Protein AF-A0A8X6M6C6-F1 (afdb_monomer_lite)

InterPro domains:
  IPR027417 P-loop containing nucleoside triphosphate hydrolase [SSF52540] (4-103)

Organism: Trichonephila clavata (NCBI:txid2740835)

pLDDT: mean 86.42, std 10.69, range [57.62, 96.88]

Foldseek 3Di:
DQAAEWAAEAEQDDDPPPCSVVVVVCCLVVVRHPADAQAEEEEDQDDDPCVVVDPSYHYDHHDDPDDAASYEYEYPPCPVVPDPVVVCCNPPCRVVRRYHYYD

Radius of gyration: 12.91 Å; chains: 1; bounding box: 33×28×34 Å

Sequence (103 aa):
MLKLKHPSCLLCVGASQSGKTTLIREIIAQKAYDYEFKNIIWSYKAFQEWFIKEKGIKFVEDLPERFKSDSLYIFDDYLHSLDEKVSQLFTITAHHSRISVIL

Structure (mmCIF, N/CA/C/O backbone):
data_AF-A0A8X6M6C6-F1
#
_entry.id   AF-A0A8X6M6C6-F1
#
loop_
_atom_site.group_PDB
_atom_site.id
_atom_site.type_symbol
_atom_site.label_atom_id
_atom_site.label_alt_id
_atom_site.labe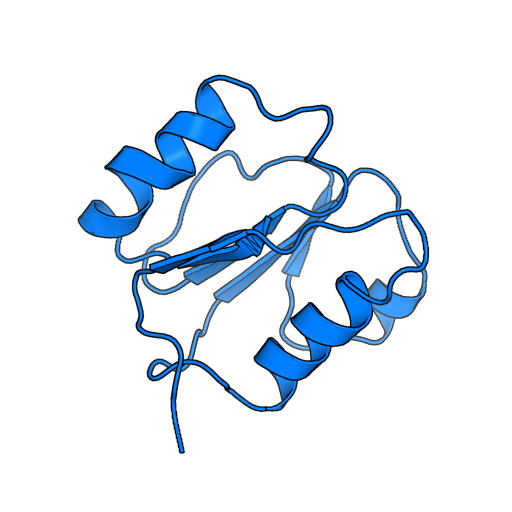l_comp_id
_atom_site.label_asym_id
_atom_site.label_entity_id
_atom_site.label_seq_id
_atom_site.pdbx_PDB_ins_code
_atom_site.Cartn_x
_atom_site.Cartn_y
_atom_site.Cartn_z
_atom_site.occupancy
_atom_site.B_iso_or_equiv
_atom_site.auth_seq_id
_atom_site.auth_comp_id
_atom_site.auth_asym_id
_atom_site.auth_atom_id
_atom_site.pdbx_PDB_model_num
ATOM 1 N N . MET A 1 1 ? -0.494 5.150 22.522 1.00 61.62 1 MET A N 1
ATOM 2 C CA . MET A 1 1 ? 0.298 4.998 21.283 1.00 61.62 1 MET A CA 1
ATOM 3 C C . MET A 1 1 ? -0.506 5.605 20.145 1.00 61.62 1 MET A C 1
ATOM 5 O O . MET A 1 1 ? -1.702 5.341 20.078 1.00 61.62 1 MET A O 1
ATOM 9 N N . LEU A 1 2 ? 0.098 6.480 19.341 1.00 77.88 2 LEU A N 1
ATOM 10 C CA . LEU A 1 2 ? -0.586 7.126 18.219 1.00 77.88 2 LEU A CA 1
ATOM 11 C C . LEU A 1 2 ? -0.878 6.072 17.138 1.00 77.88 2 LEU A C 1
ATOM 13 O O . LEU A 1 2 ? 0.015 5.301 16.796 1.00 77.88 2 LEU A O 1
ATOM 17 N N . LYS A 1 3 ? -2.115 6.022 16.636 1.00 92.81 3 LYS A N 1
ATOM 18 C CA . LYS A 1 3 ? -2.521 5.159 15.519 1.00 92.81 3 LYS A CA 1
ATOM 19 C C . LYS A 1 3 ? -2.917 6.009 14.319 1.00 92.81 3 LYS A C 1
ATOM 21 O O . LYS A 1 3 ? -3.546 7.055 14.498 1.00 92.81 3 LYS A O 1
ATOM 26 N N . LEU A 1 4 ? -2.590 5.543 13.117 1.00 94.12 4 LEU A N 1
ATOM 27 C CA . LEU A 1 4 ? -3.080 6.142 11.877 1.00 94.12 4 LEU A CA 1
ATOM 28 C C . LEU A 1 4 ? -4.600 5.962 11.801 1.00 94.12 4 LEU A C 1
ATOM 30 O O . LEU A 1 4 ? -5.118 4.890 12.106 1.00 94.12 4 LEU A O 1
ATOM 34 N N . LYS A 1 5 ? -5.324 7.016 11.424 1.00 93.19 5 LYS A N 1
ATOM 35 C CA . LYS A 1 5 ? -6.784 6.965 11.298 1.00 93.19 5 LYS A CA 1
ATOM 36 C C . LYS A 1 5 ? -7.199 6.286 10.005 1.00 93.19 5 LYS A C 1
ATOM 38 O O . LYS A 1 5 ? -6.551 6.473 8.981 1.00 93.19 5 LYS A O 1
ATOM 43 N N . HIS A 1 6 ? -8.293 5.545 10.025 1.00 92.06 6 HIS A N 1
ATOM 44 C CA . HIS A 1 6 ? -8.956 5.082 8.813 1.00 92.06 6 HIS A CA 1
ATOM 45 C C . HIS A 1 6 ? -10.335 5.755 8.648 1.00 92.06 6 HIS A C 1
ATOM 47 O O . HIS A 1 6 ? -11.111 5.757 9.607 1.00 92.06 6 HIS A O 1
ATOM 53 N N . PRO A 1 7 ? -10.680 6.288 7.455 1.00 92.00 7 PRO A N 1
ATOM 54 C CA . PRO A 1 7 ? -9.844 6.429 6.256 1.00 92.00 7 PRO A CA 1
ATOM 55 C C . PRO A 1 7 ? -8.765 7.511 6.406 1.00 92.00 7 PRO A C 1
ATOM 57 O O . PRO A 1 7 ? -8.940 8.486 7.134 1.00 92.00 7 PRO A O 1
ATOM 60 N N . SER A 1 8 ? -7.645 7.339 5.706 1.00 89.88 8 SER A N 1
ATOM 61 C CA . SER A 1 8 ? -6.607 8.370 5.565 1.00 89.88 8 SER A CA 1
ATOM 62 C C . SER A 1 8 ? -5.690 8.092 4.382 1.00 89.88 8 SER A C 1
ATOM 64 O O . SER A 1 8 ? -5.513 6.944 3.968 1.00 89.88 8 SER A O 1
ATOM 66 N N . CYS A 1 9 ? -5.077 9.159 3.888 1.00 88.75 9 CYS A N 1
ATOM 67 C CA . CYS A 1 9 ? -4.068 9.121 2.847 1.00 88.75 9 CYS A CA 1
ATOM 68 C C . CYS A 1 9 ? -2.708 9.491 3.448 1.00 88.75 9 CYS A C 1
ATOM 70 O O . CYS A 1 9 ? -2.595 10.499 4.148 1.00 88.75 9 CYS A O 1
ATOM 72 N N . LEU A 1 10 ? -1.687 8.684 3.175 1.00 89.94 10 LEU A N 1
ATOM 73 C CA . LEU A 1 10 ? -0.313 8.883 3.622 1.00 89.94 10 LEU A CA 1
ATOM 74 C C . LEU A 1 10 ? 0.609 8.983 2.408 1.00 89.94 10 LEU A C 1
ATOM 76 O O . LEU A 1 10 ? 0.478 8.221 1.454 1.00 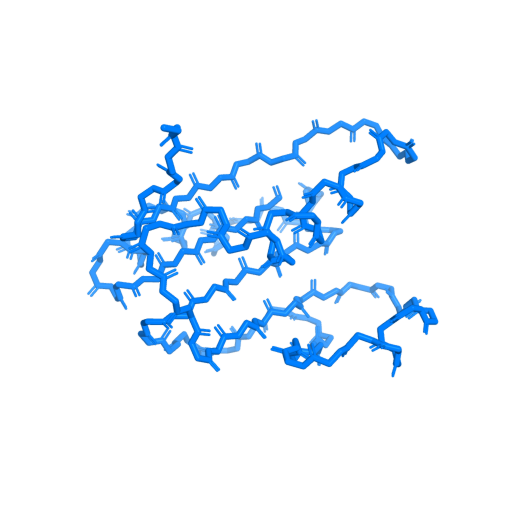89.94 10 LEU A O 1
ATOM 80 N N . LEU A 1 11 ? 1.563 9.905 2.483 1.00 89.69 11 LEU A N 1
ATOM 81 C CA . LEU A 1 11 ? 2.631 10.054 1.508 1.00 89.69 11 LEU A CA 1
ATOM 82 C C . LEU A 1 11 ? 3.964 9.680 2.174 1.00 89.69 11 LEU A C 1
ATOM 84 O O . LEU A 1 11 ? 4.407 10.353 3.107 1.00 89.69 11 LEU A O 1
ATOM 88 N N . CYS A 1 12 ? 4.590 8.601 1.716 1.00 90.56 12 CYS A N 1
ATOM 89 C CA . CYS A 1 12 ? 5.852 8.053 2.199 1.00 90.56 12 CYS A CA 1
ATOM 90 C C . CYS A 1 12 ? 6.948 8.270 1.144 1.00 90.56 12 CYS A C 1
ATOM 92 O O . CYS A 1 12 ? 7.273 7.392 0.351 1.00 90.56 12 CYS A O 1
ATOM 94 N N . VAL A 1 13 ? 7.544 9.464 1.127 1.00 87.75 13 VAL A N 1
ATOM 95 C CA . VAL A 1 13 ? 8.497 9.876 0.080 1.00 87.75 13 VAL A CA 1
ATOM 96 C C . VAL A 1 13 ? 9.935 9.881 0.590 1.00 87.75 13 VAL A C 1
ATOM 98 O O . VAL A 1 13 ? 10.221 10.211 1.738 1.00 87.75 13 VAL A O 1
ATOM 101 N N . GLY A 1 14 ? 10.860 9.527 -0.298 1.00 88.62 14 GLY A N 1
ATOM 102 C CA . GLY A 1 14 ? 12.295 9.485 -0.046 1.00 88.62 14 GLY A CA 1
ATOM 103 C C . GLY A 1 14 ? 13.042 8.895 -1.240 1.00 88.62 14 GLY A C 1
ATOM 104 O O . GLY A 1 14 ? 12.438 8.245 -2.097 1.00 88.62 14 GLY A O 1
ATOM 105 N N . ALA A 1 15 ? 14.357 9.102 -1.302 1.00 89.06 15 ALA A N 1
ATOM 106 C CA . ALA A 1 15 ? 15.203 8.569 -2.371 1.00 89.06 15 ALA A CA 1
ATOM 107 C C . ALA A 1 15 ? 15.152 7.030 -2.450 1.00 89.06 15 ALA A C 1
ATOM 109 O O . ALA A 1 15 ? 14.744 6.349 -1.504 1.00 89.06 15 ALA A O 1
ATOM 110 N N . SER A 1 16 ? 15.564 6.446 -3.576 1.00 86.38 16 SER A N 1
ATOM 111 C CA . SER A 1 16 ? 15.731 4.990 -3.684 1.00 86.38 16 SER A CA 1
ATOM 112 C C . SER A 1 16 ? 16.583 4.455 -2.527 1.00 86.38 16 SER A C 1
ATOM 114 O O . SER A 1 16 ? 17.534 5.104 -2.106 1.00 86.38 16 SER A O 1
ATOM 116 N N . GLN A 1 17 ? 16.209 3.289 -1.990 1.00 88.31 17 GLN A N 1
ATOM 117 C CA . GLN A 1 17 ? 16.851 2.658 -0.823 1.00 88.31 17 GLN A CA 1
ATOM 118 C C . GLN A 1 17 ? 16.740 3.426 0.513 1.00 88.31 17 GLN A C 1
ATOM 120 O O . GLN A 1 17 ? 17.340 3.016 1.499 1.00 88.31 17 GLN A O 1
ATOM 125 N N . SER A 1 18 ? 15.903 4.466 0.620 1.00 93.75 18 SER A N 1
ATOM 126 C CA . SER A 1 18 ? 15.675 5.186 1.889 1.00 93.75 18 SER A CA 1
ATOM 127 C C . SER A 1 18 ? 14.797 4.446 2.917 1.00 93.75 18 SER A C 1
ATOM 129 O O . SER A 1 18 ? 14.375 5.046 3.899 1.00 93.75 18 SER A O 1
ATOM 131 N N . GLY A 1 19 ? 14.446 3.177 2.677 1.00 93.81 19 GLY A N 1
ATOM 132 C CA . GLY A 1 19 ? 13.656 2.362 3.610 1.00 93.81 19 GLY A CA 1
ATOM 133 C C . GLY A 1 19 ? 12.128 2.507 3.535 1.00 93.81 19 GLY A C 1
ATOM 134 O O . GLY A 1 19 ? 11.446 1.941 4.381 1.00 93.81 19 GLY A O 1
ATOM 135 N N . LYS A 1 20 ? 11.567 3.200 2.531 1.00 93.06 20 LYS A N 1
ATOM 136 C CA . LYS A 1 20 ? 10.104 3.399 2.375 1.00 93.06 20 LYS A CA 1
ATOM 137 C C . LYS A 1 20 ? 9.310 2.090 2.420 1.00 93.06 20 LYS A C 1
ATOM 139 O O . LYS A 1 20 ? 8.439 1.919 3.261 1.00 93.06 20 LYS A O 1
ATOM 144 N N . THR A 1 21 ? 9.661 1.139 1.555 1.00 93.12 21 THR A N 1
ATOM 145 C CA . THR A 1 21 ? 9.008 -0.173 1.475 1.00 93.12 21 THR A CA 1
ATOM 146 C C . THR A 1 21 ? 9.067 -0.904 2.817 1.00 93.12 21 THR A C 1
ATOM 148 O O . THR A 1 21 ? 8.071 -1.475 3.252 1.00 93.12 21 THR A O 1
ATOM 151 N N . THR A 1 22 ? 10.205 -0.839 3.515 1.00 94.44 22 THR A N 1
ATOM 152 C CA . THR A 1 22 ? 10.365 -1.414 4.859 1.00 94.44 22 THR A CA 1
ATOM 153 C C . THR A 1 22 ? 9.418 -0.759 5.861 1.00 94.44 22 THR A C 1
ATOM 155 O O . THR A 1 22 ? 8.687 -1.467 6.547 1.00 94.44 22 THR A O 1
ATOM 158 N N . LEU A 1 23 ? 9.359 0.574 5.891 1.00 95.38 23 LEU A N 1
ATOM 159 C CA . LEU A 1 23 ? 8.469 1.319 6.781 1.00 95.38 23 LEU A CA 1
ATOM 160 C C . LEU A 1 23 ? 6.992 0.974 6.536 1.00 95.38 23 LEU A C 1
ATOM 162 O O . LEU A 1 23 ? 6.244 0.743 7.483 1.00 95.38 23 LEU A O 1
ATOM 166 N N . ILE A 1 24 ? 6.561 0.892 5.275 1.00 95.44 24 ILE A N 1
ATOM 167 C CA . ILE A 1 24 ? 5.176 0.535 4.932 1.00 95.44 24 ILE A CA 1
ATOM 168 C C . ILE A 1 24 ? 4.850 -0.894 5.389 1.00 95.44 24 ILE A C 1
ATOM 170 O O . ILE A 1 24 ? 3.783 -1.142 5.955 1.00 95.44 24 ILE A O 1
ATOM 174 N N . ARG A 1 25 ? 5.778 -1.838 5.205 1.00 94.94 25 ARG A N 1
ATOM 175 C CA . ARG A 1 25 ? 5.614 -3.215 5.695 1.00 94.94 25 ARG A CA 1
ATOM 176 C C . ARG A 1 25 ? 5.517 -3.268 7.219 1.00 94.94 25 ARG A C 1
ATOM 178 O O . ARG A 1 25 ? 4.683 -4.003 7.741 1.00 94.94 25 ARG A O 1
ATOM 185 N N . GLU A 1 26 ? 6.297 -2.462 7.934 1.00 94.44 26 GLU A N 1
ATOM 186 C CA . GLU A 1 26 ? 6.204 -2.346 9.394 1.00 94.44 26 GLU A CA 1
ATOM 187 C C . GLU A 1 26 ? 4.868 -1.745 9.848 1.00 94.44 26 GLU A C 1
ATOM 189 O O . GLU A 1 26 ? 4.258 -2.270 10.780 1.00 94.44 26 GLU A O 1
ATOM 194 N N . ILE A 1 27 ? 4.360 -0.716 9.159 1.00 94.81 27 ILE A N 1
ATOM 195 C CA . ILE A 1 27 ? 3.026 -0.136 9.407 1.00 94.81 27 IL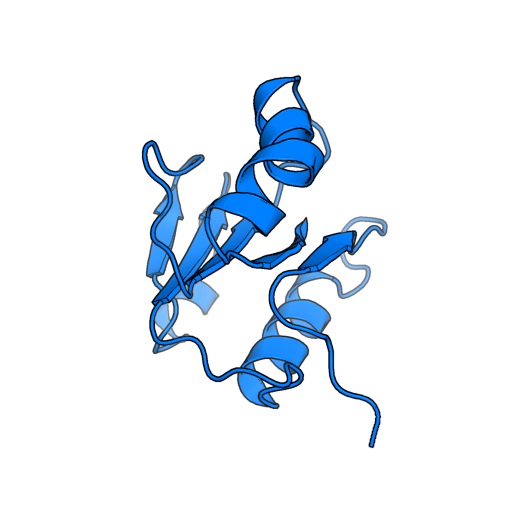E A CA 1
ATOM 196 C C . ILE A 1 27 ? 1.940 -1.219 9.333 1.00 94.81 27 ILE A C 1
ATOM 198 O O . ILE A 1 27 ? 1.054 -1.274 10.195 1.00 94.81 27 ILE A O 1
ATOM 202 N N . ILE A 1 28 ? 2.020 -2.096 8.328 1.00 94.81 28 ILE A N 1
ATOM 203 C CA . ILE A 1 28 ? 1.082 -3.209 8.137 1.00 94.81 28 ILE A CA 1
ATOM 204 C C . ILE A 1 28 ? 1.264 -4.265 9.233 1.00 94.81 28 ILE A C 1
ATOM 206 O O . ILE A 1 28 ? 0.299 -4.612 9.918 1.00 94.81 28 ILE A O 1
ATOM 210 N N . ALA A 1 29 ? 2.493 -4.746 9.438 1.00 93.56 29 ALA A N 1
ATOM 211 C CA . ALA A 1 29 ? 2.802 -5.812 10.391 1.00 93.56 29 ALA A CA 1
ATOM 212 C C . ALA A 1 29 ? 2.443 -5.434 11.837 1.00 93.56 29 ALA A C 1
ATOM 214 O O . ALA A 1 29 ? 1.941 -6.265 12.594 1.00 93.56 29 ALA A O 1
ATOM 215 N N . GLN A 1 30 ? 2.644 -4.169 12.213 1.00 94.00 30 GLN A N 1
ATOM 216 C CA . GLN A 1 30 ? 2.327 -3.657 13.547 1.00 94.00 30 GLN A CA 1
ATOM 217 C C . GLN A 1 30 ? 0.852 -3.261 13.717 1.00 94.00 30 GLN A C 1
ATOM 219 O O . GLN A 1 30 ? 0.466 -2.820 14.800 1.00 94.00 30 GLN A O 1
ATOM 224 N N . LYS A 1 31 ? 0.018 -3.400 12.673 1.00 93.94 31 LYS A N 1
ATOM 225 C CA . LYS A 1 31 ? -1.381 -2.935 12.665 1.00 93.94 31 LYS A CA 1
ATOM 226 C C . LYS A 1 31 ? -1.484 -1.482 13.154 1.00 93.94 31 LYS A C 1
ATOM 228 O O . LYS A 1 31 ? -2.269 -1.162 14.051 1.00 93.94 31 LYS A O 1
ATOM 233 N N . ALA A 1 32 ? -0.656 -0.604 12.581 1.00 95.25 32 ALA A N 1
ATOM 234 C CA . ALA A 1 32 ? -0.488 0.776 13.043 1.00 95.25 32 ALA A CA 1
ATOM 235 C C . ALA A 1 32 ? -1.725 1.669 12.817 1.00 95.25 32 ALA A C 1
ATOM 237 O O . ALA A 1 32 ? -1.809 2.767 13.370 1.00 95.25 32 ALA A O 1
ATOM 238 N N . TYR A 1 33 ? -2.699 1.202 12.037 1.00 95.88 33 TYR A N 1
ATOM 239 C CA . TYR A 1 33 ? -3.998 1.847 11.889 1.00 95.88 33 TYR A CA 1
ATOM 240 C C . TYR A 1 33 ? -4.940 1.548 13.066 1.00 95.88 33 TYR A C 1
ATOM 242 O O . TYR A 1 33 ? -4.846 0.522 13.748 1.00 95.88 33 TYR A O 1
ATOM 250 N N . ASP A 1 34 ? -5.894 2.446 13.309 1.00 95.69 34 ASP A N 1
ATOM 251 C CA . ASP A 1 34 ? -7.007 2.226 14.243 1.00 95.69 34 ASP A CA 1
ATOM 252 C C . ASP A 1 34 ? -8.114 1.320 13.684 1.00 95.69 34 ASP A C 1
ATOM 254 O O . ASP A 1 34 ? -9.101 1.055 14.367 1.00 95.69 34 ASP A O 1
ATOM 258 N N . TYR A 1 35 ? -7.896 0.786 12.483 1.00 94.62 35 TYR A N 1
ATOM 259 C CA . TYR A 1 35 ? -8.758 -0.148 11.781 1.00 94.62 35 TYR A CA 1
ATOM 260 C C . TYR A 1 35 ? -7.963 -1.369 11.302 1.00 94.62 35 TYR A C 1
ATOM 262 O O . TYR A 1 35 ? -6.816 -1.247 10.870 1.00 94.62 35 TYR A O 1
ATOM 270 N N . GLU A 1 36 ? -8.579 -2.552 11.364 1.00 94.44 36 GLU A N 1
ATOM 271 C CA . GLU A 1 36 ? -7.995 -3.796 10.861 1.00 94.44 36 GLU A CA 1
ATOM 272 C C . GLU A 1 36 ? -8.510 -4.093 9.449 1.00 94.44 36 GLU A C 1
ATOM 274 O O . GLU A 1 36 ? -9.646 -4.528 9.251 1.00 94.44 36 GLU A O 1
ATOM 279 N N . PHE A 1 37 ? -7.657 -3.853 8.456 1.00 95.00 37 PHE A N 1
ATOM 280 C CA . PHE A 1 37 ? -7.983 -4.087 7.055 1.00 95.00 37 PHE A CA 1
ATOM 281 C C . PHE A 1 37 ? -8.069 -5.579 6.737 1.00 95.00 37 PHE A C 1
ATOM 283 O O . PHE A 1 37 ? -7.125 -6.332 6.967 1.00 95.00 37 PHE A O 1
ATOM 290 N N . LYS A 1 38 ? -9.178 -5.997 6.120 1.00 90.00 38 LYS A N 1
ATOM 291 C CA . LYS A 1 38 ? -9.319 -7.352 5.553 1.00 90.00 38 LYS A CA 1
ATOM 292 C C . LYS A 1 38 ? -8.717 -7.471 4.156 1.00 90.00 38 LYS A C 1
ATOM 294 O O . LYS A 1 38 ? -8.437 -8.573 3.698 1.00 90.00 38 LYS A O 1
ATOM 299 N N . ASN A 1 39 ? -8.558 -6.341 3.473 1.00 94.50 39 ASN A N 1
ATOM 300 C CA . ASN A 1 39 ? -8.010 -6.267 2.130 1.00 94.50 39 ASN A CA 1
ATOM 301 C C . ASN A 1 39 ? -6.848 -5.274 2.133 1.00 94.50 39 ASN A C 1
ATOM 303 O O . ASN A 1 39 ? -7.051 -4.075 2.330 1.00 94.50 39 ASN A O 1
ATOM 307 N N . ILE A 1 40 ? -5.643 -5.781 1.892 1.00 96.88 40 ILE A N 1
ATOM 308 C CA . ILE A 1 40 ? -4.452 -4.968 1.661 1.00 96.88 40 ILE A CA 1
ATOM 309 C C . ILE A 1 40 ? -4.012 -5.235 0.228 1.00 96.88 40 ILE A C 1
ATOM 311 O O . ILE A 1 40 ? -3.756 -6.384 -0.134 1.00 96.88 40 ILE A O 1
ATOM 315 N N . ILE A 1 41 ? -3.991 -4.194 -0.599 1.00 95.56 41 ILE A N 1
ATOM 316 C CA . ILE A 1 41 ? -3.642 -4.276 -2.015 1.00 95.56 41 ILE A CA 1
ATOM 317 C C . ILE A 1 41 ? -2.358 -3.488 -2.224 1.00 95.56 41 ILE A C 1
ATOM 319 O O . ILE A 1 41 ? -2.322 -2.292 -1.952 1.00 95.56 41 ILE A O 1
ATOM 323 N N . TRP A 1 42 ? -1.327 -4.153 -2.732 1.00 95.94 42 TRP A N 1
ATOM 324 C CA . TRP A 1 42 ? -0.048 -3.537 -3.056 1.00 95.94 42 TRP A CA 1
ATOM 325 C C . TRP A 1 42 ? 0.137 -3.525 -4.566 1.00 95.94 42 TRP A C 1
ATOM 327 O O . TRP A 1 42 ? 0.324 -4.571 -5.188 1.00 95.94 42 TRP A O 1
ATOM 337 N N . SER A 1 43 ? 0.046 -2.335 -5.144 1.00 92.94 43 SER A N 1
ATOM 338 C CA . SER A 1 43 ? 0.228 -2.104 -6.574 1.00 92.94 43 SER A CA 1
ATOM 339 C C . SER A 1 43 ? 1.700 -1.830 -6.847 1.00 92.94 43 SER A C 1
ATOM 341 O O . SER A 1 43 ? 2.305 -1.045 -6.117 1.00 92.94 43 SER A O 1
ATOM 343 N N . TYR A 1 44 ? 2.269 -2.470 -7.864 1.00 92.31 44 TYR A N 1
ATOM 344 C CA . TYR A 1 44 ? 3.685 -2.330 -8.216 1.00 92.31 44 TYR A CA 1
ATOM 345 C C . TYR A 1 44 ? 3.878 -2.166 -9.726 1.00 92.31 44 TYR A C 1
ATOM 347 O O . TYR A 1 44 ? 2.985 -2.486 -10.518 1.00 92.31 44 TYR A O 1
ATOM 355 N N . LYS A 1 45 ? 5.056 -1.668 -10.117 1.00 89.81 45 LYS A N 1
ATOM 356 C CA . LYS A 1 45 ? 5.525 -1.649 -11.514 1.00 89.81 45 LYS A CA 1
ATOM 357 C C . LYS A 1 45 ? 6.636 -2.660 -11.777 1.00 89.81 45 LYS A C 1
ATOM 359 O O . LYS A 1 45 ? 6.739 -3.174 -12.883 1.00 89.81 45 LYS A O 1
ATOM 364 N N . ALA A 1 46 ? 7.459 -2.953 -10.771 1.00 89.62 46 ALA A N 1
ATOM 365 C CA . ALA A 1 46 ? 8.504 -3.964 -10.855 1.00 89.62 46 ALA A CA 1
ATOM 366 C C . ALA A 1 46 ? 8.270 -5.069 -9.819 1.00 89.62 46 ALA A C 1
ATOM 368 O O . ALA A 1 46 ? 8.074 -4.796 -8.633 1.00 89.62 46 ALA A O 1
ATOM 369 N N . PHE A 1 47 ? 8.290 -6.326 -10.266 1.00 91.06 47 PHE A N 1
ATOM 370 C CA . PHE A 1 47 ? 8.170 -7.471 -9.369 1.00 91.06 47 PHE A CA 1
ATOM 371 C C . PHE A 1 47 ? 9.365 -7.548 -8.410 1.00 91.06 47 PHE A C 1
ATOM 373 O O . PHE A 1 47 ? 10.513 -7.382 -8.824 1.00 91.06 47 PHE A O 1
ATOM 380 N N . GLN A 1 48 ? 9.105 -7.857 -7.138 1.00 90.25 48 GLN A N 1
ATOM 381 C CA . GLN A 1 48 ? 10.140 -8.047 -6.123 1.00 90.25 48 GLN A CA 1
ATOM 382 C C . GLN A 1 48 ? 9.933 -9.393 -5.416 1.00 90.25 48 GLN A C 1
ATOM 384 O O . GLN A 1 48 ? 8.828 -9.734 -5.002 1.00 90.25 48 GLN A O 1
ATOM 389 N N . GLU A 1 49 ? 11.003 -10.168 -5.227 1.00 92.56 49 GLU A N 1
ATOM 390 C CA . GLU A 1 49 ? 10.910 -11.543 -4.701 1.00 92.56 49 GLU A CA 1
ATOM 391 C C . GLU A 1 49 ? 10.257 -11.644 -3.313 1.00 92.56 49 GLU A C 1
ATOM 393 O O . GLU A 1 49 ? 9.670 -12.671 -2.962 1.00 92.56 49 GLU A O 1
ATOM 398 N N . TRP A 1 50 ? 10.340 -10.586 -2.502 1.00 91.75 50 TRP A N 1
ATOM 399 C CA . TRP A 1 50 ? 9.743 -10.579 -1.167 1.00 91.75 50 TRP A CA 1
ATOM 400 C C . TRP A 1 50 ? 8.213 -10.635 -1.198 1.00 91.75 50 TRP A C 1
ATOM 402 O O . TRP A 1 50 ? 7.626 -11.093 -0.217 1.00 91.75 50 TRP A O 1
ATOM 412 N N . PHE A 1 51 ? 7.575 -10.273 -2.319 1.00 92.44 51 PHE A N 1
ATOM 413 C CA . PHE A 1 51 ? 6.126 -10.385 -2.500 1.00 92.44 51 PHE A CA 1
ATOM 414 C C . PHE A 1 51 ? 5.636 -11.817 -2.244 1.00 92.44 51 PHE A C 1
ATOM 416 O O . PHE A 1 51 ? 4.604 -12.023 -1.616 1.00 92.44 51 PHE A O 1
ATOM 423 N N . ILE A 1 52 ? 6.418 -12.823 -2.657 1.00 90.75 52 ILE A N 1
ATOM 424 C CA . ILE A 1 52 ? 6.081 -14.250 -2.507 1.00 90.75 52 ILE A CA 1
ATOM 425 C C . ILE A 1 52 ? 6.014 -14.659 -1.027 1.00 90.75 52 ILE A C 1
ATOM 427 O O . ILE A 1 52 ? 5.292 -15.583 -0.652 1.00 90.75 52 ILE A O 1
ATOM 431 N N . LYS A 1 53 ? 6.795 -13.988 -0.176 1.00 90.94 53 LYS A N 1
ATOM 432 C CA . LYS A 1 53 ? 6.941 -14.328 1.244 1.00 90.94 53 LYS A CA 1
ATOM 433 C C . LYS A 1 53 ? 5.902 -13.628 2.121 1.00 90.94 53 LYS A C 1
ATOM 435 O O . LYS A 1 53 ? 5.687 -14.062 3.251 1.00 90.94 53 LYS A O 1
ATOM 440 N N . GLU A 1 54 ? 5.271 -12.571 1.619 1.00 91.19 54 GLU A N 1
ATOM 441 C CA . GLU A 1 54 ? 4.361 -11.731 2.389 1.00 91.19 54 GLU A CA 1
ATOM 442 C C . GLU A 1 54 ? 2.917 -12.235 2.266 1.00 91.19 54 GLU A C 1
ATOM 444 O O . GLU A 1 54 ? 2.325 -12.266 1.187 1.00 91.19 54 GLU A O 1
ATOM 449 N N . LYS A 1 55 ? 2.337 -12.659 3.392 1.00 89.75 55 LYS A N 1
ATOM 450 C CA . LYS A 1 55 ? 0.962 -13.173 3.447 1.00 89.75 55 LYS A CA 1
ATOM 451 C C . LYS A 1 55 ? -0.005 -12.054 3.821 1.00 89.75 55 LYS A C 1
ATOM 453 O O . LYS A 1 55 ? 0.334 -11.154 4.576 1.00 89.75 55 LYS A O 1
ATOM 458 N N . GLY A 1 56 ? -1.242 -12.141 3.336 1.00 92.06 56 GLY A N 1
ATOM 459 C CA . GLY A 1 56 ? -2.291 -11.164 3.662 1.00 92.06 56 GLY A CA 1
ATOM 460 C C . GLY A 1 56 ? -2.225 -9.863 2.856 1.00 92.06 56 GLY A C 1
ATOM 461 O O . GLY A 1 56 ? -3.107 -9.021 3.004 1.00 92.06 56 GLY A O 1
ATOM 462 N N . ILE A 1 57 ? -1.241 -9.729 1.962 1.00 95.94 57 ILE A N 1
ATOM 463 C CA . ILE A 1 57 ? -1.167 -8.662 0.965 1.00 95.94 57 ILE A CA 1
ATOM 464 C C . ILE A 1 57 ? -1.467 -9.257 -0.408 1.00 95.94 57 ILE A C 1
ATOM 466 O O . ILE A 1 57 ? -0.888 -10.266 -0.810 1.00 95.94 57 ILE A O 1
ATOM 470 N N . LYS A 1 58 ? -2.385 -8.628 -1.141 1.00 95.88 58 LYS A N 1
ATOM 471 C CA . LYS A 1 58 ? -2.624 -8.925 -2.549 1.00 95.88 58 LYS A CA 1
ATOM 472 C C . LYS A 1 58 ? -1.733 -8.022 -3.395 1.00 95.88 58 LYS A C 1
ATOM 474 O O . LYS A 1 58 ? -2.011 -6.832 -3.515 1.00 95.88 58 LYS A O 1
ATOM 479 N N . PHE A 1 59 ? -0.709 -8.600 -4.008 1.00 95.62 59 PHE A N 1
ATOM 480 C CA . PHE A 1 59 ? 0.133 -7.901 -4.973 1.00 95.62 59 PHE A CA 1
ATOM 481 C C . PHE A 1 59 ? -0.549 -7.866 -6.339 1.00 95.62 59 PHE A C 1
ATOM 483 O O . PHE A 1 59 ? -1.042 -8.890 -6.819 1.00 95.62 59 PHE A O 1
ATOM 490 N N . VAL A 1 60 ? -0.614 -6.684 -6.938 1.00 93.31 60 VAL A N 1
ATOM 491 C CA . VAL A 1 60 ? -1.231 -6.444 -8.245 1.00 93.31 60 VAL A CA 1
ATOM 492 C C . VAL A 1 60 ? -0.244 -5.631 -9.071 1.00 93.31 60 VAL A C 1
ATOM 494 O O . VAL A 1 60 ? 0.288 -4.635 -8.595 1.00 93.31 60 VAL A O 1
ATOM 497 N N . GLU A 1 61 ? 0.046 -6.092 -10.280 1.00 92.25 61 GLU A N 1
ATOM 498 C CA . GLU A 1 61 ? 0.758 -5.263 -11.247 1.00 92.25 61 GLU A CA 1
ATOM 499 C C . GLU A 1 61 ? -0.213 -4.194 -11.745 1.00 92.25 61 GLU A C 1
ATOM 501 O O . GLU A 1 61 ? -1.378 -4.491 -12.012 1.00 92.25 61 GLU A O 1
ATOM 506 N N . ASP A 1 62 ? 0.259 -2.959 -11.835 1.00 89.06 62 ASP A N 1
ATOM 507 C CA . ASP A 1 62 ? -0.561 -1.796 -12.166 1.00 89.06 62 ASP A CA 1
ATOM 508 C C . ASP A 1 62 ? -1.569 -1.332 -11.091 1.00 89.06 62 ASP A C 1
ATOM 510 O O . ASP A 1 62 ? -1.730 -1.940 -10.032 1.00 89.06 62 ASP A O 1
ATOM 514 N N . LEU A 1 63 ? -2.216 -0.182 -11.328 1.00 86.12 63 LEU A N 1
ATOM 515 C CA . LEU A 1 63 ? -3.272 0.334 -10.453 1.00 86.12 63 LEU A CA 1
ATOM 516 C C . LEU A 1 63 ? -4.540 -0.531 -10.563 1.00 86.12 63 LEU A C 1
ATOM 518 O O . LEU A 1 63 ? -4.929 -0.928 -11.663 1.00 86.12 63 LEU A O 1
ATOM 522 N N . PRO A 1 64 ? -5.258 -0.768 -9.454 1.00 85.06 64 PRO A N 1
ATOM 523 C CA . PRO A 1 64 ? -6.511 -1.503 -9.485 1.00 85.06 64 PRO A CA 1
ATOM 524 C C . PRO A 1 64 ? -7.592 -0.706 -10.224 1.00 85.06 64 PRO A C 1
ATOM 526 O O . PRO A 1 64 ? -7.807 0.474 -9.962 1.00 85.06 64 PRO A O 1
ATOM 529 N N . GLU A 1 65 ? -8.355 -1.380 -11.084 1.00 80.06 65 GLU A N 1
ATOM 530 C CA . GLU A 1 65 ? -9.479 -0.757 -11.801 1.00 80.06 65 GLU A CA 1
ATOM 531 C C . GLU A 1 65 ? -10.644 -0.365 -10.881 1.00 80.06 65 GLU A C 1
ATOM 533 O O . GLU A 1 65 ? -11.465 0.485 -11.225 1.00 80.06 65 GLU A O 1
ATOM 538 N N . ARG A 1 66 ? -10.765 -1.029 -9.723 1.00 82.31 66 ARG A N 1
ATOM 539 C CA . ARG A 1 66 ? -11.866 -0.833 -8.774 1.00 82.31 66 ARG A CA 1
ATOM 540 C C . ARG A 1 66 ? -11.364 -0.808 -7.340 1.00 82.31 66 ARG A C 1
ATOM 542 O O . ARG A 1 66 ? -10.596 -1.676 -6.916 1.00 82.31 66 ARG A O 1
ATOM 549 N N . PHE A 1 67 ? -11.906 0.134 -6.579 1.00 84.19 67 PHE A N 1
ATOM 550 C CA . PHE A 1 67 ? -11.647 0.283 -5.155 1.00 84.19 67 PHE A CA 1
ATOM 551 C C . PHE A 1 67 ? -12.714 -0.444 -4.342 1.00 84.19 67 PHE A C 1
ATOM 553 O O . PHE A 1 67 ? -13.905 -0.376 -4.643 1.00 84.19 67 PHE A O 1
ATOM 560 N N . LYS A 1 68 ? -12.276 -1.175 -3.321 1.00 87.38 68 LYS A N 1
ATOM 561 C CA . LYS A 1 68 ? -13.134 -1.832 -2.340 1.00 87.38 68 LYS A CA 1
ATOM 562 C C . LYS A 1 68 ? -13.092 -1.018 -1.061 1.00 87.38 68 LYS A C 1
ATOM 564 O O . LYS A 1 68 ? -12.010 -0.615 -0.644 1.00 87.38 68 LYS A O 1
ATOM 569 N N . SER A 1 69 ? -14.241 -0.822 -0.426 1.00 88.50 69 SER A N 1
ATOM 570 C CA . SER A 1 69 ? -14.293 -0.198 0.893 1.00 88.50 69 SER A CA 1
ATOM 571 C C . SER A 1 69 ? -13.501 -1.000 1.922 1.00 88.50 69 SER A C 1
ATOM 573 O O . SER A 1 69 ? -13.201 -2.181 1.710 1.00 88.50 69 SER A O 1
ATOM 575 N N . ASP A 1 70 ? -13.158 -0.358 3.038 1.00 91.19 70 ASP A N 1
ATOM 576 C CA . ASP A 1 70 ? -12.495 -0.999 4.176 1.00 91.19 70 ASP A CA 1
ATOM 577 C C . ASP A 1 70 ? -11.158 -1.666 3.794 1.00 91.19 70 ASP A C 1
ATOM 579 O O . ASP A 1 70 ? -10.779 -2.727 4.305 1.00 91.19 70 ASP A O 1
ATOM 583 N N . SER A 1 71 ? -10.456 -1.053 2.837 1.00 93.69 71 SER A N 1
ATOM 584 C CA . SER A 1 71 ? -9.228 -1.577 2.236 1.00 93.69 71 SER A CA 1
ATOM 585 C C . SER A 1 71 ? -8.073 -0.586 2.356 1.00 93.69 71 SER A C 1
ATOM 587 O O . SER A 1 71 ? -8.281 0.632 2.369 1.00 93.69 71 SER A O 1
ATOM 589 N N . LEU A 1 72 ? -6.857 -1.129 2.421 1.00 95.12 72 LEU A N 1
ATOM 590 C CA . LEU A 1 72 ? -5.608 -0.377 2.358 1.00 95.12 72 LEU A CA 1
ATOM 591 C C . LEU A 1 72 ? -4.970 -0.581 0.984 1.00 95.12 72 LEU A C 1
ATOM 593 O O . LEU A 1 72 ? -4.696 -1.717 0.594 1.00 95.12 72 LEU A O 1
ATOM 597 N N . TYR A 1 73 ? -4.727 0.513 0.274 1.00 93.56 73 TYR A N 1
ATOM 598 C CA . TYR A 1 73 ? -4.042 0.524 -1.012 1.00 93.56 73 TYR A CA 1
ATOM 599 C C . TYR A 1 73 ? -2.635 1.093 -0.848 1.00 93.56 73 TYR A C 1
ATOM 601 O O . TYR A 1 73 ? -2.473 2.182 -0.307 1.00 93.56 73 TYR A O 1
ATOM 609 N N . ILE A 1 74 ? -1.631 0.360 -1.317 1.00 94.25 74 ILE A N 1
ATOM 610 C CA . ILE A 1 74 ? -0.246 0.811 -1.423 1.00 94.25 74 ILE A CA 1
ATOM 611 C C . ILE A 1 74 ? 0.077 0.957 -2.907 1.00 94.25 74 ILE A C 1
ATOM 613 O O . ILE A 1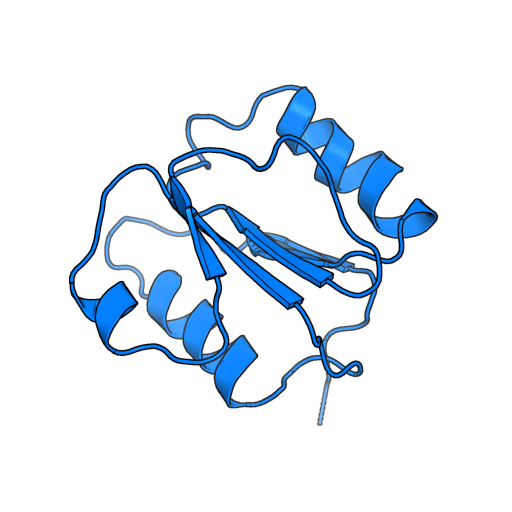 74 ? -0.171 0.026 -3.677 1.00 94.25 74 ILE A O 1
ATOM 617 N N . PHE A 1 75 ? 0.608 2.107 -3.307 1.00 91.19 75 PHE A N 1
ATOM 618 C CA . PHE A 1 75 ? 1.010 2.397 -4.682 1.00 91.19 75 PHE A CA 1
ATOM 619 C C . PHE A 1 75 ? 2.528 2.589 -4.750 1.00 91.19 75 PHE A C 1
ATOM 621 O O . PHE A 1 75 ? 3.026 3.709 -4.753 1.00 91.19 75 PHE A O 1
ATOM 628 N N . ASP A 1 76 ? 3.273 1.487 -4.813 1.00 87.88 76 ASP A N 1
ATOM 629 C CA . ASP A 1 76 ? 4.739 1.522 -4.881 1.00 87.88 76 ASP A CA 1
ATOM 630 C C . ASP A 1 76 ? 5.215 1.786 -6.317 1.00 87.88 76 ASP A C 1
ATOM 632 O O . ASP A 1 76 ? 4.572 1.366 -7.278 1.00 87.88 76 ASP A O 1
ATOM 636 N N . ASP A 1 77 ? 6.327 2.502 -6.474 1.00 78.56 77 ASP A N 1
ATOM 637 C CA . ASP A 1 77 ? 6.866 2.975 -7.764 1.00 78.56 77 ASP A CA 1
ATOM 638 C C . ASP A 1 77 ? 5.987 3.992 -8.537 1.00 78.56 77 ASP A C 1
ATOM 640 O O . ASP A 1 77 ? 6.323 4.388 -9.657 1.00 78.56 77 ASP A O 1
ATOM 644 N N .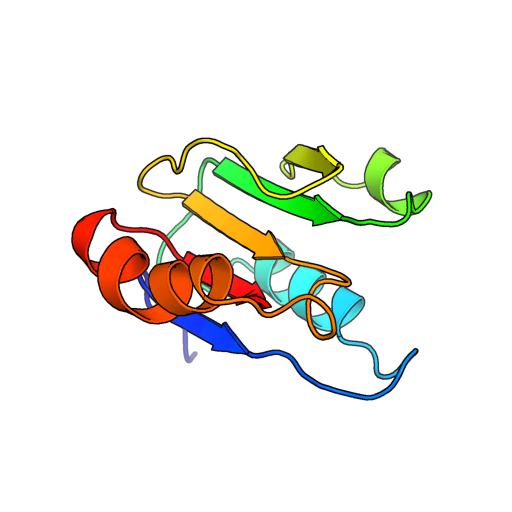 TYR A 1 78 ? 4.890 4.486 -7.948 1.00 76.88 78 TYR A N 1
ATOM 645 C CA . TYR A 1 78 ? 3.962 5.411 -8.620 1.00 76.88 78 TYR A CA 1
ATOM 646 C C . TYR A 1 78 ? 4.296 6.893 -8.474 1.00 76.88 78 TYR A C 1
ATOM 648 O O . TYR A 1 78 ? 3.620 7.715 -9.085 1.00 76.88 78 TYR A O 1
ATOM 656 N N . LEU A 1 79 ? 5.346 7.270 -7.737 1.00 69.94 79 LEU A N 1
ATOM 657 C CA . LEU A 1 79 ? 5.674 8.685 -7.514 1.00 69.94 79 LEU A CA 1
ATOM 658 C C . LEU A 1 79 ? 5.902 9.456 -8.828 1.00 69.94 79 LEU A C 1
ATOM 660 O O . LEU A 1 79 ? 5.447 10.586 -8.974 1.00 69.94 79 LEU A O 1
ATOM 664 N N . HIS A 1 80 ? 6.560 8.832 -9.809 1.00 65.81 80 HIS A N 1
ATOM 665 C CA . HIS A 1 80 ? 6.778 9.421 -11.139 1.00 65.81 80 HIS A CA 1
ATOM 666 C C . HIS A 1 80 ? 5.553 9.328 -12.060 1.00 65.81 80 HIS A C 1
ATOM 668 O O . HIS A 1 80 ? 5.517 9.985 -13.095 1.00 65.81 80 HIS A O 1
ATOM 674 N N . SER A 1 81 ? 4.565 8.513 -11.686 1.00 65.62 81 SER A N 1
ATOM 675 C CA . SER A 1 81 ? 3.310 8.286 -12.413 1.00 65.62 81 SER A CA 1
ATOM 676 C C . SER A 1 81 ? 2.104 8.846 -11.649 1.00 65.62 81 SER A C 1
ATOM 678 O O . SER A 1 81 ? 0.983 8.377 -11.837 1.00 65.62 81 SER A O 1
ATOM 680 N N . LEU A 1 82 ? 2.337 9.825 -10.765 1.00 66.69 82 LEU A N 1
ATOM 681 C CA . LEU A 1 82 ? 1.293 10.589 -10.092 1.00 66.69 82 LEU A CA 1
ATOM 682 C C . LEU A 1 82 ? 0.543 11.423 -11.130 1.00 66.69 82 LEU A C 1
ATOM 684 O O . LEU A 1 82 ? 0.909 12.560 -11.424 1.00 66.69 82 LEU A O 1
ATOM 688 N N . ASP A 1 83 ? -0.494 10.833 -11.706 1.00 71.44 83 ASP A N 1
ATOM 689 C CA . ASP A 1 83 ? -1.400 11.505 -12.620 1.00 71.44 83 ASP A CA 1
ATOM 690 C C . ASP A 1 83 ? -2.655 12.006 -11.887 1.00 71.44 83 ASP A C 1
ATOM 692 O O . ASP A 1 83 ? -2.823 11.876 -10.667 1.00 71.44 83 ASP A O 1
ATOM 696 N N . GLU A 1 84 ? -3.566 12.596 -12.655 1.00 70.56 84 GLU A N 1
ATOM 697 C CA . GLU A 1 84 ? -4.834 13.097 -12.138 1.00 70.56 84 GLU A CA 1
ATOM 698 C C . GLU A 1 84 ? -5.673 11.987 -11.478 1.00 70.56 84 GLU A C 1
ATOM 700 O O . GLU A 1 84 ? -6.357 12.253 -10.490 1.00 70.56 84 GLU A O 1
ATOM 705 N N . LYS A 1 85 ? -5.573 10.726 -11.932 1.00 69.31 85 LYS A N 1
ATOM 706 C CA . LYS A 1 85 ? -6.297 9.598 -11.322 1.00 69.31 85 LYS A CA 1
ATOM 707 C C . LYS A 1 85 ? -5.780 9.292 -9.924 1.00 69.31 85 LYS A C 1
ATOM 709 O O . LYS A 1 85 ? -6.585 9.121 -9.005 1.00 69.31 85 LYS A O 1
ATOM 714 N N . VAL A 1 86 ? -4.460 9.238 -9.737 1.00 71.56 86 VAL A N 1
ATOM 715 C CA . VAL A 1 86 ? -3.880 9.022 -8.401 1.00 71.56 86 VAL A CA 1
ATOM 716 C C . VAL A 1 86 ? -4.188 10.217 -7.494 1.00 71.56 86 VAL A C 1
ATOM 718 O O . VAL A 1 86 ? -4.562 10.033 -6.338 1.00 71.56 86 VAL A O 1
ATOM 721 N N . SER A 1 87 ? -4.161 11.444 -8.018 1.00 72.94 87 SER A N 1
ATOM 722 C CA . SER A 1 87 ? -4.560 12.635 -7.253 1.00 72.94 87 SER A CA 1
ATOM 723 C C . SER A 1 87 ? -6.040 12.611 -6.814 1.00 72.94 87 SER A C 1
ATOM 725 O O . SER A 1 87 ? -6.361 12.903 -5.657 1.00 72.94 87 SER A O 1
ATOM 727 N N . GLN A 1 88 ? -6.955 12.184 -7.691 1.00 72.00 88 GLN A N 1
ATOM 728 C CA . GLN A 1 88 ? -8.388 12.029 -7.385 1.00 72.00 88 GLN A CA 1
ATOM 729 C C . GLN A 1 88 ? -8.663 10.924 -6.349 1.00 72.00 88 GLN A C 1
ATOM 731 O O . GLN A 1 88 ? -9.604 11.018 -5.548 1.00 72.00 88 GLN A O 1
ATOM 736 N N . LEU A 1 89 ? -7.823 9.886 -6.318 1.00 70.25 89 LEU A N 1
ATOM 737 C CA . LEU A 1 89 ? -7.852 8.853 -5.282 1.00 70.25 89 LEU A CA 1
ATOM 738 C C . LEU A 1 89 ? -7.542 9.417 -3.896 1.00 70.25 89 LEU A C 1
ATOM 740 O O . LEU A 1 89 ? -8.243 9.092 -2.934 1.00 70.25 89 LEU A O 1
ATOM 744 N N . PHE A 1 90 ? -6.545 10.299 -3.821 1.00 68.12 90 PHE A N 1
ATOM 745 C CA . PHE A 1 90 ? -6.116 10.951 -2.585 1.00 68.12 90 PHE A CA 1
ATOM 746 C C . PHE A 1 90 ? -7.111 11.991 -2.051 1.00 68.12 90 PHE A C 1
ATOM 748 O O . PHE A 1 90 ? -7.075 12.292 -0.859 1.00 68.12 90 PHE A O 1
ATOM 755 N N . THR A 1 91 ? -7.996 12.526 -2.896 1.00 64.75 91 THR A N 1
ATOM 756 C CA . THR A 1 91 ? -8.897 13.637 -2.545 1.00 64.75 91 THR A CA 1
ATOM 757 C C . THR A 1 91 ? -10.351 13.205 -2.352 1.00 64.75 91 THR A C 1
ATOM 759 O O . THR A 1 91 ? -10.904 13.392 -1.270 1.00 64.75 91 THR A O 1
ATOM 762 N N . ILE A 1 92 ? -10.989 12.614 -3.366 1.00 57.62 92 ILE A N 1
ATOM 763 C CA . ILE A 1 92 ? -12.444 12.362 -3.360 1.00 57.62 92 ILE A CA 1
ATOM 764 C C . ILE A 1 92 ? -12.752 10.920 -2.942 1.00 57.62 92 ILE A C 1
ATOM 766 O O . ILE A 1 92 ? -13.669 10.653 -2.163 1.00 57.62 92 ILE A O 1
ATOM 770 N N . THR A 1 93 ? -11.965 9.965 -3.430 1.00 59.22 93 THR A N 1
ATOM 771 C CA . THR A 1 93 ? -12.329 8.545 -3.329 1.00 59.22 93 THR A CA 1
ATOM 772 C C . THR A 1 93 ? -12.092 7.982 -1.925 1.00 59.22 93 THR A C 1
ATOM 774 O O . THR A 1 93 ? -12.890 7.168 -1.460 1.00 59.22 93 THR A O 1
ATOM 777 N N . ALA A 1 94 ? -11.056 8.445 -1.215 1.00 59.09 94 ALA A N 1
ATOM 778 C CA . ALA A 1 94 ? -10.673 7.917 0.096 1.00 59.09 94 ALA A CA 1
ATOM 779 C C . ALA A 1 94 ? -11.742 8.083 1.184 1.00 59.09 94 ALA A C 1
ATOM 781 O O . ALA A 1 94 ? -12.108 7.120 1.866 1.00 59.09 94 ALA A O 1
ATOM 782 N N . HIS A 1 95 ? -12.283 9.295 1.308 1.00 60.16 95 HIS A N 1
ATOM 783 C CA . HIS A 1 95 ? -13.277 9.613 2.331 1.00 60.16 95 HIS A CA 1
ATOM 784 C C . HIS A 1 95 ? -14.643 8.995 2.026 1.00 60.16 95 HIS A C 1
ATOM 786 O O . HIS A 1 95 ? -15.250 8.400 2.915 1.00 60.16 95 HIS A O 1
ATOM 792 N N . HIS A 1 96 ? -15.108 9.075 0.776 1.00 64.62 96 HIS A N 1
ATOM 793 C CA . HIS A 1 96 ? -16.419 8.546 0.392 1.00 64.62 96 HIS A CA 1
ATOM 794 C C . HIS A 1 96 ? -16.453 7.017 0.298 1.00 64.62 96 HIS A C 1
ATOM 796 O O . HIS A 1 96 ? -17.485 6.414 0.587 1.00 64.62 96 HIS A O 1
ATOM 802 N N . SER A 1 97 ? -15.332 6.383 -0.057 1.00 68.12 97 SER A N 1
ATOM 803 C CA . SER A 1 97 ? -15.254 4.923 -0.214 1.00 68.12 97 SER A CA 1
ATOM 804 C C . SER A 1 97 ? -14.723 4.211 1.027 1.00 68.12 97 SER A C 1
ATOM 806 O O . SER A 1 97 ? -14.597 2.990 0.998 1.00 68.12 97 SER A O 1
ATOM 808 N N . ARG A 1 98 ? -14.407 4.944 2.108 1.00 86.69 98 ARG A N 1
ATOM 809 C CA . ARG A 1 98 ? -13.815 4.398 3.340 1.00 86.69 98 ARG A CA 1
ATOM 810 C C . ARG A 1 98 ? -12.584 3.540 3.015 1.00 86.69 98 ARG A C 1
ATOM 812 O O . ARG A 1 98 ? -12.529 2.356 3.331 1.00 86.69 98 ARG A O 1
ATOM 819 N N . ILE A 1 99 ? -11.607 4.128 2.325 1.00 90.06 99 ILE A N 1
ATOM 820 C CA . ILE A 1 99 ? -10.332 3.474 1.987 1.00 90.06 99 ILE A CA 1
ATOM 821 C C . ILE A 1 99 ? -9.160 4.270 2.549 1.00 90.06 99 ILE A C 1
ATOM 823 O O . ILE A 1 99 ? -9.247 5.484 2.729 1.00 90.06 99 ILE A O 1
ATOM 827 N N . SER A 1 100 ? -8.062 3.574 2.824 1.00 92.50 100 SER A N 1
ATOM 828 C CA . SER A 1 100 ? -6.784 4.209 3.133 1.00 92.50 100 SER A CA 1
ATOM 829 C C . SER A 1 100 ? -5.799 3.987 1.998 1.00 92.50 100 SER A C 1
ATOM 831 O O . SER A 1 100 ? -5.810 2.928 1.369 1.00 92.50 100 SER A O 1
ATOM 833 N N . VAL A 1 101 ? -4.956 4.983 1.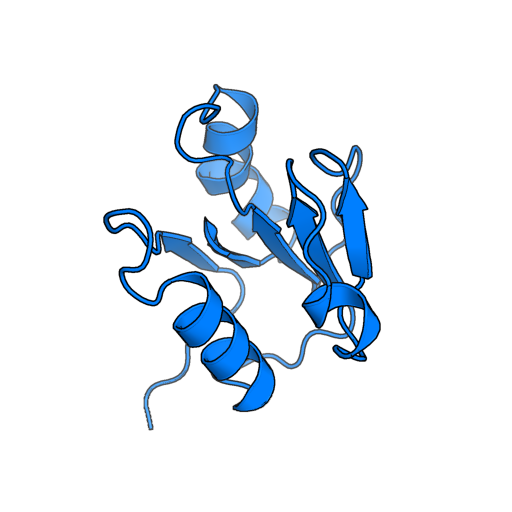742 1.00 91.50 101 VAL A N 1
ATOM 834 C CA . VAL A 1 101 ? -3.975 4.955 0.653 1.00 91.50 101 VAL A CA 1
ATOM 835 C C . VAL A 1 101 ? -2.600 5.326 1.194 1.00 91.50 101 VAL A C 1
ATOM 837 O O . VAL A 1 101 ? -2.484 6.257 1.990 1.00 91.50 101 VAL A O 1
ATOM 840 N N . ILE A 1 102 ? -1.570 4.606 0.760 1.00 92.50 102 ILE A N 1
ATOM 841 C CA . ILE A 1 102 ? -0.163 4.942 0.964 1.00 92.50 102 ILE A CA 1
ATOM 842 C C . ILE A 1 102 ? 0.492 5.032 -0.414 1.00 92.50 102 ILE A C 1
ATOM 844 O O . ILE A 1 102 ? 0.418 4.078 -1.191 1.00 92.50 102 ILE A O 1
ATOM 848 N N . LEU A 1 103 ? 1.118 6.171 -0.700 1.00 88.38 103 LEU A N 1
ATOM 849 C CA . LEU A 1 103 ? 2.017 6.352 -1.842 1.00 88.38 103 LEU A CA 1
ATOM 850 C C . LEU A 1 103 ? 3.459 6.408 -1.349 1.00 88.38 103 LEU A C 1
ATOM 852 O O . LEU A 1 103 ? 3.686 7.165 -0.379 1.00 88.38 103 LEU A O 1
#

Secondary structure (DSSP, 8-state):
---B-SS-EE----STTSSHHHHHHHHHHTT-BSS--SEEEEEESS--GGGGG--SEEEEES--SSPPSSEEEEETT-GGG--HHHHHIIIIIHHHHTEEEE-